Protein AF-A0A0N1IK07-F1 (afdb_monomer_lite)

pLDDT: mean 79.97, std 17.44, range [42.62, 97.12]

Foldseek 3Di:
DDDDPVNVVVVVVVVVVVVVVVVVVVVVVVVVVVVVVVVVVVVVVVPDPPPPPPPPPDVDDPDPVVVVVVVVVVVVVVVVVPPPPPPPPVPPPPQDQAAPPPRHGFFKQFPQPRHTHHPVVLVVVDDPRRPDIDTDDDDD

Organism: Papilio machaon (NCBI:txid76193)

Sequence (140 aa):
AVKTEQEELNDLLKELEEESKIETQYNNDFVTKLNDLEKRLNNLKKSQPSTDEEVQKFTSNPVDEQTVIREIIEKIQTDVNNKDTEELSPDLNNELPFCEICNEDAKVRCRGCNYLFCIRCFNEHKDEDCNEYEIYNAPK

Radius of gyration: 29.52 Å; chains: 1; bounding box: 55×56×76 Å

Secondary structure (DSSP, 8-state):
-PPPHHHHHHHHHHHHHHHHHHHHHHHHHHHHHHHHHHHHHHHHHHHS----SSTTS-TT----HHHHHHHHHHHHHHHHHTS------TTSSS--SB-TTT-SBP-EEETTT--EE-HHHHHHH--SS---EEE-----

Structure (mmCIF, N/CA/C/O backbone):
data_AF-A0A0N1IK07-F1
#
_entry.id   AF-A0A0N1IK07-F1
#
loop_
_atom_site.group_PDB
_atom_site.id
_atom_site.type_symbol
_atom_site.label_atom_id
_atom_site.label_alt_id
_atom_site.label_comp_id
_atom_site.label_asym_id
_atom_site.label_entity_id
_atom_site.label_seq_id
_atom_site.pdbx_PDB_ins_code
_atom_site.Cartn_x
_atom_site.Cartn_y
_atom_site.Cartn_z
_atom_site.occupancy
_atom_site.B_iso_or_equiv
_atom_site.auth_seq_id
_atom_site.auth_comp_id
_atom_site.auth_asym_id
_atom_site.auth_atom_id
_atom_site.pdbx_PDB_model_num
ATOM 1 N N . ALA A 1 1 ? 32.583 20.366 -28.678 1.00 64.69 1 ALA A N 1
ATOM 2 C CA . ALA A 1 1 ? 33.287 21.412 -27.916 1.00 64.69 1 ALA A CA 1
ATOM 3 C C . ALA A 1 1 ? 33.597 20.827 -26.549 1.00 64.69 1 ALA A C 1
ATOM 5 O O . ALA A 1 1 ? 32.727 20.157 -26.008 1.00 64.69 1 ALA A O 1
ATOM 6 N N . VAL A 1 2 ? 34.827 20.974 -26.059 1.00 78.25 2 VAL A N 1
ATOM 7 C CA . VAL A 1 2 ? 35.180 20.583 -24.686 1.00 78.25 2 VAL A CA 1
ATOM 8 C C . VAL A 1 2 ? 34.534 21.623 -23.770 1.00 78.25 2 VAL A C 1
ATOM 10 O O . VAL A 1 2 ? 34.722 22.813 -24.024 1.00 78.25 2 VAL A O 1
ATOM 13 N N . LYS A 1 3 ? 33.714 21.189 -22.805 1.00 76.06 3 LYS A N 1
ATOM 14 C CA . LYS A 1 3 ? 33.160 22.095 -21.790 1.00 76.06 3 LYS A CA 1
ATOM 15 C C . LYS A 1 3 ? 34.313 22.710 -21.005 1.00 76.06 3 LYS A C 1
ATOM 17 O O . LYS A 1 3 ? 35.328 22.059 -20.771 1.00 76.06 3 LYS A O 1
ATOM 22 N N . THR A 1 4 ? 34.176 23.978 -20.659 1.00 90.56 4 THR A N 1
ATOM 23 C CA . THR A 1 4 ? 35.166 24.652 -19.816 1.00 90.56 4 THR A CA 1
ATOM 24 C C . THR A 1 4 ? 34.934 24.294 -18.350 1.00 90.56 4 THR A C 1
ATOM 26 O O . THR A 1 4 ? 33.797 24.083 -17.939 1.00 90.56 4 THR A O 1
ATOM 29 N N . GLU A 1 5 ? 35.991 24.289 -17.537 1.00 88.25 5 GLU A N 1
ATOM 30 C CA . GLU A 1 5 ? 35.901 24.021 -16.088 1.00 88.25 5 GLU A CA 1
ATOM 31 C C . GLU A 1 5 ? 34.883 24.945 -15.386 1.00 88.25 5 GLU A C 1
ATOM 33 O O . GLU A 1 5 ? 34.206 24.552 -14.440 1.00 88.25 5 GLU A O 1
ATOM 38 N N . GLN A 1 6 ? 34.719 26.175 -15.886 1.00 88.12 6 GLN A N 1
ATOM 39 C CA . GLN A 1 6 ? 33.734 27.130 -15.377 1.00 88.12 6 GLN A CA 1
ATOM 40 C C . GLN A 1 6 ? 32.286 26.723 -15.693 1.00 88.12 6 GLN A C 1
ATOM 42 O O . GLN A 1 6 ? 31.394 26.953 -14.878 1.00 88.12 6 GLN A O 1
ATOM 47 N N . GLU A 1 7 ? 32.037 26.150 -16.871 1.00 91.12 7 GLU A N 1
ATOM 48 C CA . GLU A 1 7 ? 30.720 25.616 -17.236 1.00 91.12 7 GLU A CA 1
ATOM 49 C C . GLU A 1 7 ? 30.388 24.382 -16.395 1.00 91.12 7 GLU A C 1
ATOM 51 O O . GLU A 1 7 ? 29.267 24.267 -15.913 1.00 91.12 7 GLU A O 1
ATOM 56 N N . GLU A 1 8 ? 31.370 23.514 -16.143 1.00 92.19 8 GLU A N 1
ATOM 57 C CA . GLU A 1 8 ? 31.207 22.343 -15.273 1.00 92.19 8 GLU A CA 1
ATOM 58 C C . GLU A 1 8 ? 30.881 22.746 -13.829 1.00 92.19 8 GLU A C 1
ATOM 60 O O . GLU A 1 8 ? 29.960 22.201 -13.223 1.00 92.19 8 GLU A O 1
ATOM 65 N N . LEU A 1 9 ? 31.570 23.756 -13.290 1.00 94.56 9 LEU A N 1
ATOM 66 C CA . LEU A 1 9 ? 31.285 24.285 -11.955 1.00 94.56 9 LEU A CA 1
ATOM 67 C C . LEU A 1 9 ? 29.869 24.881 -11.855 1.00 94.56 9 LEU A C 1
ATOM 69 O O . LEU A 1 9 ? 29.184 24.696 -10.849 1.00 94.56 9 LEU A O 1
ATOM 73 N N . ASN A 1 10 ? 29.422 25.591 -12.893 1.00 93.44 10 ASN A N 1
ATOM 74 C CA . ASN A 1 10 ? 28.079 26.171 -12.935 1.00 93.44 10 ASN A CA 1
ATOM 75 C C . ASN A 1 10 ? 26.987 25.095 -13.018 1.00 93.44 10 ASN A C 1
ATOM 77 O O . ASN A 1 10 ? 25.942 25.243 -12.384 1.00 93.44 10 ASN A O 1
ATOM 81 N N . ASP A 1 11 ? 27.229 24.019 -13.769 1.00 95.25 11 ASP A N 1
ATOM 82 C CA . ASP A 1 11 ? 26.311 22.882 -13.850 1.00 95.25 11 ASP A CA 1
ATOM 83 C C . ASP A 1 11 ? 26.159 22.197 -12.482 1.00 95.25 11 ASP A C 1
ATOM 85 O O . ASP A 1 11 ? 25.034 21.962 -12.043 1.00 95.25 11 ASP A O 1
ATOM 89 N N . LEU A 1 12 ? 27.268 21.974 -11.764 1.00 95.00 12 LEU A N 1
ATOM 90 C CA . LEU A 1 12 ? 27.251 21.405 -10.409 1.00 95.00 12 LEU A CA 1
ATOM 91 C C . LEU A 1 12 ? 26.528 22.307 -9.401 1.00 95.00 12 LEU A C 1
ATOM 93 O O . LEU A 1 12 ? 25.773 21.827 -8.559 1.00 95.00 12 LEU A O 1
ATOM 97 N N . LEU A 1 13 ? 26.733 23.626 -9.480 1.00 96.12 13 LEU A N 1
ATOM 98 C CA . LEU A 1 13 ? 26.040 24.573 -8.604 1.00 96.12 13 LEU A CA 1
ATOM 99 C C . LEU A 1 13 ? 24.524 24.539 -8.830 1.00 96.12 13 LEU A C 1
ATOM 101 O O . LEU A 1 13 ? 23.750 24.601 -7.875 1.00 96.12 13 LEU A O 1
ATOM 105 N N . LYS A 1 14 ? 24.109 24.428 -10.093 1.00 96.19 14 LYS A N 1
ATOM 106 C CA . LYS A 1 14 ? 22.702 24.325 -10.467 1.00 96.19 14 LYS A CA 1
ATOM 107 C C . LYS A 1 14 ? 22.079 23.023 -9.961 1.00 96.19 14 LYS A C 1
ATOM 109 O O . LYS A 1 14 ? 20.979 23.061 -9.421 1.00 96.19 14 LYS A O 1
ATOM 114 N N . GLU A 1 15 ? 22.786 21.904 -10.098 1.00 96.12 15 GLU A N 1
ATOM 115 C CA . GLU A 1 15 ? 22.351 20.604 -9.577 1.00 96.12 15 GLU A CA 1
ATOM 116 C C . GLU A 1 15 ? 22.134 20.652 -8.057 1.00 96.12 15 GLU A C 1
ATOM 118 O O . GLU A 1 15 ? 21.066 20.277 -7.578 1.00 96.12 15 GLU A O 1
ATOM 123 N N . LEU A 1 16 ? 23.082 21.226 -7.307 1.00 95.94 16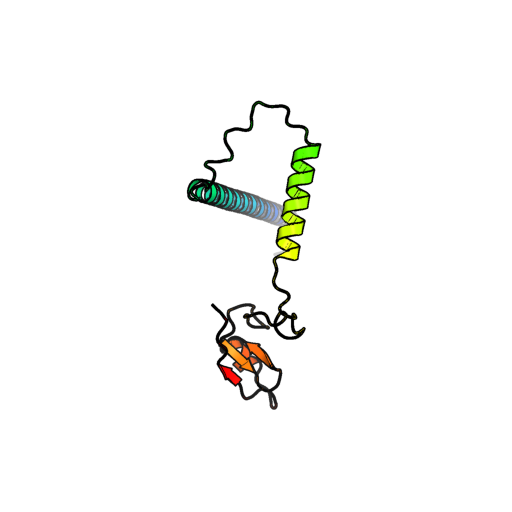 LEU A N 1
ATOM 124 C CA . LEU A 1 16 ? 22.958 21.402 -5.854 1.00 95.94 16 LEU A CA 1
ATOM 125 C C . LEU A 1 16 ? 21.763 22.284 -5.459 1.00 95.94 16 LEU A C 1
ATOM 127 O O . LEU A 1 16 ? 21.085 22.021 -4.465 1.00 95.94 16 LEU A O 1
ATOM 131 N N . GLU A 1 17 ? 21.493 23.348 -6.219 1.00 96.00 17 GLU A N 1
ATOM 132 C CA . GLU A 1 17 ? 20.344 24.220 -5.962 1.00 96.00 17 GLU A CA 1
ATOM 133 C C . GLU A 1 17 ? 19.013 23.493 -6.213 1.00 96.00 17 GLU A C 1
ATOM 135 O O . GLU A 1 17 ? 18.051 23.659 -5.458 1.00 96.00 17 GLU A O 1
ATOM 140 N N . GLU A 1 18 ? 18.944 22.688 -7.273 1.00 96.12 18 GLU A N 1
ATOM 141 C CA . GLU A 1 18 ? 17.779 21.863 -7.591 1.00 96.12 18 GLU A CA 1
ATOM 142 C C . GLU A 1 18 ? 17.552 20.782 -6.525 1.00 96.12 18 GLU A C 1
ATOM 144 O O . GLU A 1 18 ? 16.426 20.628 -6.048 1.00 96.12 18 GLU A O 1
ATOM 149 N N . GLU A 1 19 ? 18.611 20.110 -6.073 1.00 95.06 19 GLU A N 1
ATOM 150 C CA . GLU A 1 19 ? 18.551 19.118 -4.996 1.00 95.06 19 GLU A CA 1
ATOM 151 C C . GLU A 1 19 ? 18.052 19.737 -3.680 1.00 95.06 19 GLU A C 1
ATOM 153 O O . GLU A 1 19 ? 17.113 19.229 -3.060 1.00 95.06 19 GLU A O 1
ATOM 158 N N . SER A 1 20 ? 18.581 20.905 -3.301 1.00 94.88 20 SER A N 1
ATOM 159 C CA . SER A 1 20 ? 18.151 21.626 -2.095 1.00 94.88 20 SER A CA 1
ATOM 160 C C . SER A 1 20 ? 16.674 22.045 -2.145 1.00 94.88 20 SER A C 1
ATOM 162 O O . SER A 1 20 ? 15.957 21.990 -1.134 1.00 94.88 20 SER A O 1
ATOM 164 N N . LYS A 1 21 ? 16.176 22.437 -3.326 1.00 96.31 21 LYS A N 1
ATOM 165 C CA . LYS A 1 21 ? 14.752 22.749 -3.527 1.00 96.31 21 LYS A CA 1
ATOM 166 C C . LYS A 1 21 ? 13.878 21.518 -3.332 1.00 96.31 21 LYS A C 1
ATOM 168 O O . LYS A 1 21 ? 12.848 21.620 -2.664 1.00 96.31 21 LYS A O 1
ATOM 173 N N . ILE A 1 22 ? 14.288 20.375 -3.882 1.00 96.31 22 ILE A N 1
ATOM 1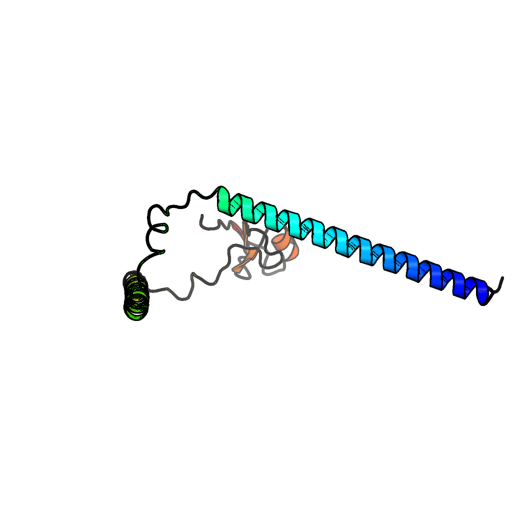74 C CA . ILE A 1 22 ? 13.559 19.109 -3.743 1.00 96.31 22 ILE A CA 1
ATOM 175 C C . ILE A 1 22 ? 13.486 18.701 -2.270 1.00 96.31 22 ILE A C 1
ATOM 177 O O . ILE A 1 22 ? 12.402 18.389 -1.778 1.00 96.31 22 ILE A O 1
ATOM 181 N N . GLU A 1 23 ? 14.602 18.766 -1.543 1.00 95.94 23 GLU A N 1
ATOM 182 C CA . GLU A 1 23 ? 14.646 18.433 -0.116 1.00 95.94 23 GLU A CA 1
ATOM 183 C C . GLU A 1 23 ? 13.716 19.338 0.707 1.00 95.94 23 GLU A C 1
ATOM 185 O O . GLU A 1 23 ? 12.920 18.870 1.526 1.00 95.94 23 GLU A O 1
ATOM 190 N N . THR A 1 24 ? 13.756 20.645 0.446 1.00 95.44 24 THR A N 1
ATOM 191 C CA . THR A 1 24 ? 12.892 21.618 1.125 1.00 95.44 24 THR A CA 1
ATOM 192 C C . THR A 1 24 ? 11.415 21.351 0.833 1.00 95.44 24 THR A C 1
ATOM 194 O O . THR A 1 24 ? 10.580 21.389 1.740 1.00 95.44 24 THR A O 1
ATOM 197 N N . GLN A 1 25 ? 11.074 21.063 -0.424 1.00 95.56 25 GLN A N 1
ATOM 198 C CA . GLN A 1 25 ? 9.709 20.734 -0.823 1.00 95.56 25 GLN A CA 1
ATOM 199 C C . GLN A 1 25 ? 9.221 19.453 -0.137 1.00 95.56 25 GLN A C 1
ATOM 201 O O . GLN A 1 25 ? 8.137 19.453 0.445 1.00 95.56 25 GLN A O 1
ATOM 206 N N . TYR A 1 26 ? 10.035 18.397 -0.135 1.00 96.62 26 TYR A N 1
ATOM 207 C CA . TYR A 1 26 ? 9.713 17.136 0.529 1.00 96.62 26 TYR A CA 1
ATOM 208 C C . TYR A 1 26 ? 9.442 17.329 2.027 1.00 96.62 26 TYR A C 1
ATOM 210 O O . TYR A 1 26 ? 8.440 16.834 2.548 1.00 96.62 26 TYR A O 1
ATOM 218 N N . ASN A 1 27 ? 10.294 18.096 2.713 1.00 96.00 27 ASN A N 1
ATOM 219 C CA . ASN A 1 27 ? 10.124 18.389 4.134 1.00 96.00 27 ASN A CA 1
ATOM 220 C C . ASN A 1 27 ? 8.819 19.150 4.412 1.00 96.00 27 ASN A C 1
ATOM 222 O O . ASN A 1 27 ? 8.087 18.805 5.341 1.00 96.00 27 ASN A O 1
ATOM 226 N N . ASN A 1 28 ? 8.478 20.139 3.583 1.00 95.81 28 ASN A N 1
ATOM 227 C CA . ASN A 1 28 ? 7.221 20.878 3.715 1.00 95.81 28 ASN A CA 1
ATOM 228 C C . ASN A 1 28 ? 5.991 19.989 3.473 1.00 95.81 28 ASN A C 1
ATOM 230 O O . ASN A 1 28 ? 5.014 20.056 4.229 1.00 95.81 28 ASN A O 1
ATOM 234 N N . ASP A 1 29 ? 6.041 19.125 2.459 1.00 96.62 29 ASP A N 1
ATOM 235 C CA . ASP A 1 29 ? 4.965 18.180 2.156 1.00 96.62 29 ASP A CA 1
ATOM 236 C C . ASP A 1 29 ? 4.770 17.178 3.301 1.00 96.62 29 ASP A C 1
ATOM 238 O O . ASP A 1 29 ? 3.637 16.865 3.683 1.00 96.62 29 ASP A O 1
ATOM 242 N N . PHE A 1 30 ? 5.866 16.699 3.892 1.00 97.06 30 PHE A N 1
ATOM 243 C CA . PHE A 1 30 ? 5.837 15.803 5.044 1.00 97.06 30 PHE A CA 1
ATOM 244 C C . PHE A 1 30 ? 5.214 16.470 6.277 1.00 97.06 30 PHE A C 1
ATOM 246 O O . PHE A 1 30 ? 4.292 15.912 6.876 1.00 97.06 30 PHE A O 1
ATOM 253 N N . VAL A 1 31 ? 5.642 17.692 6.615 1.00 97.06 31 VAL A N 1
ATOM 254 C CA . VAL A 1 31 ? 5.068 18.475 7.723 1.00 97.06 31 VAL A CA 1
ATOM 255 C C . VAL A 1 31 ? 3.575 18.724 7.502 1.00 97.06 31 VAL A C 1
ATOM 257 O O . VAL A 1 31 ? 2.773 18.583 8.425 1.00 97.06 31 VAL A O 1
ATOM 260 N N . THR A 1 32 ? 3.169 19.026 6.269 1.00 96.75 32 THR A N 1
ATOM 261 C CA . THR A 1 32 ? 1.755 19.231 5.926 1.00 96.75 32 THR A CA 1
ATOM 262 C C . THR A 1 32 ? 0.927 17.965 6.157 1.00 96.75 32 THR A C 1
ATOM 264 O O . THR A 1 32 ? -0.146 18.034 6.759 1.00 96.75 32 THR A O 1
ATOM 267 N N . LYS A 1 33 ? 1.432 16.795 5.742 1.00 97.12 33 LYS A N 1
ATOM 268 C CA . LYS A 1 33 ? 0.769 15.500 5.973 1.00 97.12 33 LYS A CA 1
ATOM 269 C C . LYS A 1 33 ? 0.685 15.146 7.459 1.00 97.12 33 LYS A C 1
ATOM 271 O O . LYS A 1 33 ? -0.350 14.650 7.899 1.00 97.12 33 LYS A O 1
ATOM 276 N N . LEU A 1 34 ? 1.735 15.421 8.237 1.00 97.06 34 LEU A N 1
ATOM 277 C CA . LEU A 1 34 ? 1.715 15.225 9.690 1.00 97.06 34 LEU A CA 1
ATOM 278 C C . LEU A 1 34 ? 0.660 16.100 10.371 1.00 97.06 34 LEU A C 1
ATOM 280 O O . LEU A 1 34 ? -0.112 15.598 11.185 1.00 97.06 34 LEU A O 1
ATOM 284 N N . ASN A 1 35 ? 0.567 17.374 9.989 1.00 96.56 35 ASN A N 1
ATOM 285 C CA . ASN A 1 35 ? -0.442 18.285 10.530 1.00 96.56 35 ASN A CA 1
ATOM 286 C C . ASN A 1 35 ? -1.874 17.834 10.190 1.00 96.56 35 ASN A C 1
ATOM 288 O O . ASN A 1 35 ? -2.778 17.951 11.021 1.00 96.56 35 ASN A O 1
ATOM 292 N N . ASP A 1 36 ? -2.103 17.296 8.985 1.00 96.81 36 ASP A N 1
ATOM 293 C CA . ASP A 1 36 ? -3.403 16.720 8.618 1.00 96.81 36 ASP A CA 1
ATOM 294 C C . ASP A 1 36 ? -3.749 15.496 9.479 1.00 96.81 36 ASP A C 1
ATOM 296 O O . ASP A 1 36 ? -4.862 15.396 10.004 1.00 96.81 36 ASP A O 1
ATOM 300 N N . LEU A 1 37 ? -2.782 14.599 9.695 1.00 95.50 37 LEU A N 1
ATOM 301 C CA . LEU A 1 37 ? -2.948 13.443 10.577 1.00 95.50 37 LEU A CA 1
ATOM 302 C C . LEU A 1 37 ? -3.273 13.868 12.013 1.00 95.50 37 LEU A C 1
ATOM 304 O O . LEU A 1 37 ? -4.227 13.352 12.596 1.00 95.50 37 LEU A O 1
ATOM 308 N N . GLU A 1 38 ? -2.547 14.838 12.567 1.00 95.25 38 GLU A N 1
ATOM 309 C CA . GLU A 1 38 ? -2.800 15.361 13.913 1.00 95.25 38 GLU A CA 1
ATOM 310 C C . GLU A 1 38 ? -4.204 15.973 14.026 1.00 95.25 38 GLU A C 1
ATOM 312 O O . GLU A 1 38 ? -4.944 15.712 14.981 1.00 95.25 38 GLU A O 1
ATOM 317 N N . LYS A 1 39 ? -4.629 16.737 13.014 1.00 95.62 39 LYS A N 1
ATOM 318 C CA . LYS A 1 39 ? -5.980 17.305 12.957 1.00 95.62 39 LYS A CA 1
ATOM 319 C C . LYS A 1 39 ? -7.048 16.215 12.906 1.00 95.62 39 LYS A C 1
ATOM 321 O O . LYS A 1 39 ? -8.056 16.314 13.610 1.00 95.62 39 LYS A O 1
ATOM 326 N N . ARG A 1 40 ? -6.840 15.172 12.099 1.00 94.62 40 ARG A N 1
ATOM 327 C CA . ARG A 1 40 ? -7.754 14.026 12.007 1.00 94.62 40 ARG A CA 1
ATOM 328 C C . ARG A 1 40 ? -7.846 13.286 13.338 1.00 94.62 40 ARG A C 1
ATOM 330 O O . ARG A 1 40 ? -8.959 13.041 13.790 1.00 94.62 40 ARG A O 1
ATOM 337 N N . LEU A 1 41 ? -6.722 13.017 14.003 1.00 92.25 41 LEU A N 1
ATOM 338 C CA . LEU A 1 41 ? -6.695 12.395 15.333 1.00 92.25 41 LEU A CA 1
ATOM 339 C C . LEU A 1 41 ? -7.440 13.233 16.376 1.00 92.25 41 LEU A C 1
ATOM 341 O O . LEU A 1 41 ? -8.260 12.703 17.124 1.00 92.25 41 LEU A O 1
ATOM 345 N N . ASN A 1 42 ? -7.225 14.549 16.386 1.00 91.19 42 ASN A N 1
ATOM 346 C CA . ASN A 1 42 ? -7.933 15.455 17.287 1.00 91.19 42 ASN A CA 1
ATOM 347 C C . ASN A 1 42 ? -9.442 15.491 17.021 1.00 91.19 42 ASN A C 1
ATOM 349 O O . ASN A 1 42 ? -10.229 15.574 17.963 1.00 91.19 42 ASN A O 1
ATOM 353 N N . ASN A 1 43 ? -9.863 15.416 15.759 1.00 91.44 43 ASN A N 1
ATOM 354 C CA . ASN A 1 43 ? -11.278 15.323 15.416 1.00 91.44 43 ASN A CA 1
ATOM 355 C C . ASN A 1 43 ? -11.874 13.989 15.866 1.00 91.44 43 ASN A C 1
ATOM 357 O O . ASN A 1 43 ? -12.934 14.007 16.481 1.00 91.44 43 ASN A O 1
ATOM 361 N N . LEU A 1 44 ? -11.175 12.869 15.649 1.00 88.06 44 LEU A N 1
ATOM 362 C CA . LEU A 1 44 ? -11.598 11.549 16.129 1.00 88.06 44 LEU A CA 1
ATOM 363 C C . LEU A 1 44 ? -11.766 11.536 17.653 1.00 88.06 44 LEU A C 1
ATOM 365 O O . LEU A 1 44 ? -12.794 11.080 18.151 1.00 88.06 44 LEU A O 1
ATOM 369 N N . LYS A 1 45 ? -10.803 12.120 18.377 1.00 84.69 45 LYS A N 1
ATOM 370 C CA . LYS A 1 45 ? -10.848 12.276 19.836 1.00 84.69 45 LYS A CA 1
ATOM 371 C C . LYS A 1 45 ? -12.043 13.112 20.312 1.00 84.69 45 LYS A C 1
ATOM 373 O O . LYS A 1 45 ? -12.541 12.875 21.4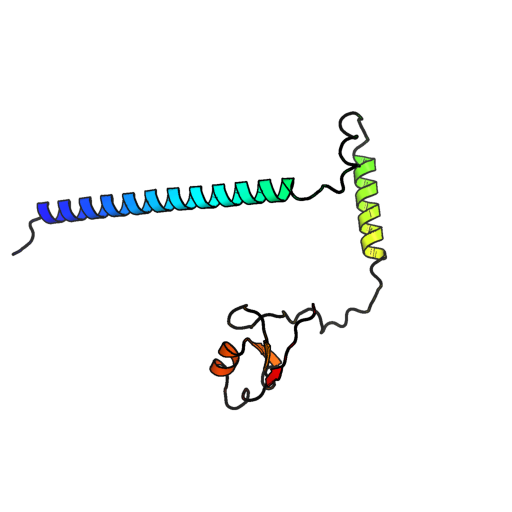02 1.00 84.69 45 LYS A O 1
ATOM 378 N N . LYS A 1 46 ? -12.507 14.082 19.515 1.00 77.50 46 LYS A N 1
ATOM 379 C CA . LYS A 1 46 ? -13.689 14.913 19.821 1.00 77.50 46 LYS A CA 1
ATOM 380 C C . LYS A 1 46 ? -15.013 14.272 19.398 1.00 77.50 46 LYS A C 1
ATOM 382 O O . LYS A 1 46 ? -16.041 14.585 19.984 1.00 77.50 46 LYS A O 1
ATOM 387 N N . SER A 1 47 ? -15.007 13.449 18.349 1.00 67.19 47 SER A N 1
ATOM 388 C CA . SER A 1 47 ? -16.208 12.810 17.792 1.00 67.19 47 SER A CA 1
ATOM 389 C C . SER A 1 47 ? -16.571 11.489 18.464 1.00 67.19 47 SER A C 1
ATOM 391 O O . SER A 1 47 ? -17.674 10.994 18.254 1.00 67.19 47 SER A O 1
ATOM 393 N N . GLN A 1 48 ? -15.668 10.909 19.254 1.00 61.09 48 GLN A N 1
ATOM 394 C CA . GLN A 1 48 ? -16.039 9.862 20.196 1.00 61.09 48 GLN A CA 1
ATOM 395 C C . GLN A 1 48 ? -16.804 10.534 21.348 1.00 61.09 48 GLN A C 1
ATOM 397 O O . GLN A 1 48 ? -16.217 11.370 22.038 1.00 61.09 48 GLN A O 1
ATOM 402 N N . PRO A 1 49 ? -18.092 10.222 21.582 1.00 49.94 49 PRO A N 1
ATOM 403 C CA . PRO A 1 49 ? -18.658 10.460 22.893 1.00 49.94 49 PRO A CA 1
ATOM 404 C C . PRO A 1 49 ? -17.870 9.561 23.839 1.00 49.94 49 PRO A C 1
ATOM 406 O O . PRO A 1 49 ? -18.002 8.340 23.803 1.00 49.94 49 PRO A O 1
ATOM 409 N N . SER A 1 50 ? -17.006 10.170 24.644 1.00 48.41 50 SER A N 1
ATOM 410 C CA . SER A 1 50 ? -16.570 9.571 25.890 1.00 48.41 50 SER A CA 1
ATOM 411 C C . SER A 1 50 ? -17.804 8.988 26.577 1.00 48.41 50 SER A C 1
ATOM 413 O O . SER A 1 50 ? -18.665 9.726 27.057 1.00 48.41 50 SER A O 1
ATOM 415 N N . THR A 1 51 ? -17.887 7.668 26.664 1.00 47.31 51 THR A N 1
ATOM 416 C CA . THR A 1 51 ? -18.540 7.011 27.793 1.00 47.31 51 THR A CA 1
ATOM 417 C C . THR A 1 51 ? -17.663 7.268 29.026 1.00 47.31 51 THR A C 1
ATOM 419 O O . THR A 1 51 ? -17.088 6.344 29.577 1.00 47.31 51 THR A O 1
ATOM 422 N N . ASP A 1 52 ? -17.498 8.542 29.401 1.00 45.66 52 ASP A N 1
ATOM 423 C CA . ASP A 1 52 ? -16.761 9.018 30.577 1.00 45.66 52 ASP A CA 1
ATOM 424 C C . ASP A 1 52 ? -17.642 10.016 31.343 1.00 45.66 52 ASP A C 1
ATOM 426 O O . ASP A 1 52 ? -17.233 11.143 31.629 1.00 45.66 52 ASP A O 1
ATOM 430 N N . GLU A 1 53 ? -18.854 9.612 31.726 1.00 45.75 53 GLU A N 1
ATOM 431 C CA . GLU A 1 53 ? -19.490 10.260 32.885 1.00 45.75 53 GLU A CA 1
ATOM 432 C C . GLU A 1 53 ? -18.757 9.939 34.207 1.00 45.75 53 GLU A C 1
ATOM 434 O O . GLU A 1 53 ? -19.117 10.483 35.246 1.00 45.75 53 GLU A O 1
ATOM 439 N N . GLU A 1 54 ? -17.672 9.152 34.202 1.00 48.84 54 GLU A N 1
ATOM 440 C CA . GLU A 1 54 ? -16.946 8.792 35.432 1.00 48.84 54 GLU A CA 1
ATOM 441 C C . GLU A 1 54 ? -15.525 9.372 35.577 1.00 48.84 54 GLU A C 1
ATOM 443 O O . GLU A 1 54 ? -14.959 9.305 36.667 1.00 48.84 54 GLU A O 1
ATOM 448 N N . VAL A 1 55 ? -14.938 10.032 34.568 1.00 49.66 55 VAL A N 1
ATOM 449 C CA . VAL A 1 55 ? -13.511 10.443 34.648 1.00 49.66 55 VAL A CA 1
ATOM 450 C C . VAL A 1 55 ? -13.294 11.889 35.135 1.00 49.66 55 VAL A C 1
ATOM 452 O O . VAL A 1 55 ? -12.168 12.295 35.413 1.00 49.66 55 VAL A O 1
ATOM 455 N N . GLN A 1 56 ? -14.348 12.687 35.349 1.00 48.09 56 GLN A N 1
ATOM 456 C CA . GLN A 1 56 ? -14.206 14.096 35.773 1.00 48.09 56 GLN A CA 1
ATOM 457 C C . GLN A 1 56 ? -14.355 14.371 37.282 1.00 48.09 56 GLN A C 1
ATOM 459 O O . GLN A 1 56 ? -14.501 15.528 37.677 1.00 48.09 56 GLN A O 1
ATOM 464 N N . LYS A 1 57 ? -14.265 13.362 38.163 1.00 42.62 57 LYS A N 1
ATOM 465 C CA . LYS A 1 57 ? -14.370 13.589 39.622 1.00 42.62 57 LYS A CA 1
ATOM 466 C C . LYS A 1 57 ? -13.251 12.990 40.478 1.00 42.62 57 LYS A C 1
ATOM 468 O O . LYS A 1 57 ? -13.493 12.635 41.625 1.00 42.62 57 LYS A O 1
ATOM 473 N N . PHE A 1 58 ? -12.018 12.936 39.976 1.00 46.66 58 PHE A N 1
ATOM 474 C CA . PHE A 1 58 ? -10.868 12.542 40.812 1.00 46.66 58 PHE A CA 1
ATOM 475 C C . PHE A 1 58 ? -9.719 13.552 40.864 1.00 46.66 58 PHE A C 1
ATOM 477 O O . PHE A 1 58 ? -8.738 13.336 41.571 1.00 46.66 58 PHE A O 1
ATOM 484 N N . THR A 1 59 ? -9.858 14.729 40.252 1.00 47.62 59 THR A N 1
ATOM 485 C CA . THR A 1 59 ? -8.933 15.843 40.498 1.00 47.62 59 THR A CA 1
ATOM 486 C C . THR A 1 59 ? -9.328 16.586 41.774 1.00 47.62 59 THR A C 1
ATOM 488 O O . THR A 1 59 ? -9.821 17.704 41.673 1.00 47.62 59 THR A O 1
ATOM 491 N N . SER A 1 60 ? -9.212 15.948 42.949 1.00 46.81 60 SER A N 1
ATOM 492 C CA . SER A 1 60 ? -9.099 16.565 44.297 1.00 46.81 60 SER A CA 1
ATOM 493 C C . SER A 1 60 ? -9.279 15.520 45.412 1.00 46.81 60 SER A C 1
ATOM 495 O O . SER A 1 60 ? -10.151 15.683 46.257 1.00 46.81 60 SER A O 1
ATOM 497 N N . ASN A 1 61 ? -8.515 14.428 45.442 1.00 47.91 61 ASN A N 1
ATOM 498 C CA . ASN A 1 61 ? -8.340 13.668 46.687 1.00 47.91 61 ASN A CA 1
ATOM 499 C C . ASN A 1 61 ? -7.020 12.891 46.642 1.00 47.91 61 ASN A C 1
ATOM 501 O O . ASN A 1 61 ? -6.739 12.273 45.616 1.00 47.91 61 ASN A O 1
ATOM 505 N N . PRO A 1 62 ? -6.216 12.890 47.723 1.00 45.59 62 PRO A N 1
ATOM 506 C CA . PRO A 1 62 ? -5.054 12.022 47.834 1.00 45.59 62 PRO A CA 1
ATOM 507 C C . PRO A 1 62 ? -5.557 10.597 48.094 1.00 45.59 62 PRO A C 1
ATOM 509 O O . PRO A 1 62 ? -5.597 10.131 49.231 1.00 45.59 62 PRO A O 1
ATOM 512 N N . VAL A 1 63 ? -6.041 9.935 47.045 1.00 57.88 63 VAL A N 1
ATOM 513 C CA . VAL A 1 63 ? -6.333 8.505 47.089 1.00 57.88 63 VAL A CA 1
ATOM 514 C C . VAL A 1 63 ? -4.991 7.797 47.005 1.00 57.88 63 VAL A C 1
ATOM 516 O O . VAL A 1 63 ? -4.232 8.003 46.063 1.00 57.88 63 VAL A O 1
ATOM 519 N N . ASP A 1 64 ? -4.698 7.021 48.043 1.00 63.69 64 ASP A N 1
ATOM 520 C CA . ASP A 1 64 ? -3.516 6.181 48.167 1.00 63.69 64 ASP A CA 1
ATOM 521 C C . ASP A 1 64 ? -3.318 5.346 46.892 1.00 63.69 64 ASP A C 1
ATOM 523 O O . ASP A 1 64 ? -4.118 4.460 46.578 1.00 63.69 64 ASP A O 1
ATOM 527 N N . GLU A 1 65 ? -2.258 5.659 46.142 1.00 63.84 65 GLU A N 1
ATOM 528 C CA . GLU A 1 65 ? -1.916 5.050 44.850 1.00 63.84 65 GLU A CA 1
ATOM 529 C C . GLU A 1 65 ? -1.864 3.518 44.944 1.00 63.84 65 GLU A C 1
ATOM 531 O O . GLU A 1 65 ? -2.191 2.807 43.993 1.00 63.84 65 GLU A O 1
ATOM 536 N N . GLN A 1 66 ? -1.533 2.995 46.127 1.00 67.12 66 GLN A N 1
ATOM 537 C CA . GLN A 1 66 ? -1.468 1.567 46.406 1.00 67.12 66 GLN A CA 1
ATOM 538 C C . GLN A 1 66 ? -2.838 0.872 46.341 1.00 67.12 66 GLN A C 1
ATOM 540 O O . GLN A 1 66 ? -2.913 -0.317 46.019 1.00 67.12 66 GLN A O 1
ATOM 545 N N . THR A 1 67 ? -3.922 1.606 46.596 1.00 73.81 67 THR A N 1
ATOM 546 C CA . THR A 1 67 ? -5.295 1.095 46.500 1.00 73.81 67 THR A CA 1
ATOM 547 C C . THR A 1 67 ? -5.751 1.032 45.041 1.00 73.81 67 THR A C 1
ATOM 549 O O . THR A 1 67 ? -6.310 0.023 44.618 1.00 73.81 67 THR A O 1
ATOM 552 N N . VAL A 1 68 ? -5.404 2.050 44.245 1.00 77.75 68 VAL A N 1
ATOM 553 C CA . VAL A 1 68 ? -5.709 2.107 42.803 1.00 77.75 68 VAL A CA 1
ATOM 554 C C . VAL A 1 68 ? -4.972 1.004 42.043 1.00 77.75 68 VAL A C 1
ATOM 556 O O . VAL A 1 68 ? -5.559 0.300 41.227 1.00 77.75 68 VAL A O 1
ATOM 559 N N . ILE A 1 69 ? -3.688 0.794 42.351 1.00 79.94 69 ILE A N 1
ATOM 560 C CA . ILE A 1 69 ? -2.890 -0.272 41.730 1.00 79.94 69 ILE A CA 1
ATOM 561 C C . ILE A 1 69 ? -3.473 -1.655 42.054 1.00 79.94 69 ILE A C 1
ATOM 563 O O . ILE A 1 69 ? -3.505 -2.526 41.185 1.00 79.94 69 ILE A O 1
ATOM 567 N N . ARG A 1 70 ? -3.967 -1.866 43.282 1.00 80.88 70 ARG A N 1
ATOM 568 C CA . ARG A 1 70 ? -4.589 -3.137 43.678 1.00 80.88 70 ARG A CA 1
ATOM 569 C C . ARG A 1 70 ? -5.866 -3.412 42.888 1.00 80.88 70 ARG A C 1
ATOM 571 O O . ARG A 1 70 ? -6.023 -4.518 42.387 1.00 80.88 70 ARG A O 1
ATOM 578 N N . GLU A 1 71 ? -6.720 -2.405 42.734 1.00 81.50 71 GLU A N 1
ATOM 579 C CA . GLU A 1 71 ? -7.977 -2.516 41.990 1.00 81.50 71 GLU A CA 1
ATOM 580 C C . GLU A 1 71 ? -7.740 -2.815 40.498 1.00 81.50 71 GLU A C 1
ATOM 582 O O . GLU A 1 71 ? -8.429 -3.646 39.910 1.00 81.50 71 GLU A O 1
ATOM 587 N N . ILE A 1 72 ? -6.702 -2.222 39.895 1.00 82.62 72 ILE A N 1
ATOM 588 C CA . ILE A 1 72 ? -6.303 -2.514 38.508 1.00 82.62 72 ILE A CA 1
ATOM 589 C C . ILE A 1 72 ? -5.828 -3.968 38.361 1.00 82.62 72 ILE A C 1
ATOM 591 O O . ILE A 1 72 ? -6.226 -4.652 37.419 1.00 82.62 72 ILE A O 1
ATOM 595 N N . ILE A 1 73 ? -4.994 -4.458 39.285 1.00 83.19 73 ILE A N 1
ATOM 596 C CA . ILE A 1 73 ? -4.490 -5.842 39.249 1.00 83.19 73 ILE A CA 1
ATOM 597 C C . ILE A 1 73 ? -5.633 -6.844 39.433 1.00 83.19 73 ILE A C 1
ATOM 599 O O . ILE A 1 73 ? -5.690 -7.846 38.720 1.00 83.19 73 ILE A O 1
ATOM 603 N N . GLU A 1 74 ? -6.549 -6.564 40.358 1.00 81.12 74 GLU A N 1
ATOM 604 C CA . GLU A 1 74 ? -7.709 -7.411 40.633 1.00 81.12 74 GLU A CA 1
ATOM 605 C C . GLU A 1 74 ? -8.630 -7.498 39.409 1.00 81.12 74 GLU A C 1
ATOM 607 O O . GLU A 1 74 ? -9.031 -8.593 39.017 1.00 81.12 74 GLU A O 1
ATOM 612 N N . LYS A 1 75 ? -8.855 -6.372 38.722 1.00 77.81 75 LYS A N 1
ATOM 613 C CA . LYS A 1 75 ? -9.663 -6.318 37.497 1.00 77.81 75 LYS A CA 1
ATOM 614 C C . LYS A 1 75 ? -9.029 -7.081 36.328 1.00 77.81 75 LYS A C 1
ATOM 616 O O . LYS A 1 75 ? -9.712 -7.840 35.646 1.00 77.81 75 LYS A O 1
ATOM 621 N N . ILE A 1 76 ? -7.708 -6.973 36.152 1.00 76.69 76 ILE A N 1
ATOM 622 C CA . ILE A 1 76 ? -6.966 -7.772 35.159 1.00 76.69 76 ILE A CA 1
ATOM 623 C C . ILE A 1 76 ? -7.080 -9.268 35.476 1.00 76.69 76 ILE A C 1
ATOM 625 O O . ILE A 1 76 ? -7.289 -10.074 34.573 1.00 76.69 76 ILE A O 1
ATOM 629 N N . GLN A 1 77 ? -6.961 -9.660 36.746 1.00 74.75 77 GLN A N 1
ATOM 630 C CA . GLN A 1 77 ? -7.088 -11.064 37.137 1.00 74.75 77 GLN A CA 1
ATOM 631 C C . GLN A 1 77 ? -8.493 -11.604 36.878 1.00 74.75 77 GLN A C 1
ATOM 633 O O . GLN A 1 77 ? -8.615 -12.718 36.374 1.00 74.75 77 GLN A O 1
ATOM 638 N N . THR A 1 78 ? -9.545 -10.829 37.151 1.00 70.31 78 THR A N 1
ATOM 639 C CA . THR A 1 78 ? -10.919 -11.250 36.846 1.00 70.31 78 THR A CA 1
ATOM 640 C C . THR A 1 78 ? -11.187 -11.343 35.345 1.00 70.31 78 THR A C 1
ATOM 642 O O . THR A 1 78 ? -11.875 -12.269 34.922 1.00 70.31 78 THR A O 1
ATOM 645 N N . ASP A 1 79 ? -10.601 -10.461 34.531 1.00 63.09 79 ASP A N 1
ATOM 646 C CA . ASP A 1 79 ? -10.742 -10.498 33.068 1.00 63.09 79 ASP A CA 1
ATOM 647 C C . ASP A 1 79 ? -9.975 -11.674 32.440 1.00 63.09 79 ASP A C 1
ATOM 649 O O . ASP A 1 79 ? -10.399 -12.237 31.430 1.00 63.09 79 ASP A O 1
ATOM 653 N N . VAL A 1 80 ? -8.865 -12.094 33.057 1.00 63.31 80 VAL A N 1
ATOM 654 C CA . VAL A 1 80 ? -8.119 -13.297 32.657 1.00 63.31 80 VAL A CA 1
ATOM 655 C C . VAL A 1 80 ? -8.854 -14.575 33.072 1.00 63.31 80 VAL A C 1
ATOM 657 O O . VAL A 1 80 ? -8.858 -15.537 32.310 1.00 63.31 80 VAL A O 1
ATOM 660 N N . ASN A 1 81 ? -9.501 -14.590 34.242 1.00 61.81 81 ASN A N 1
ATOM 661 C CA . ASN A 1 81 ? -10.192 -15.778 34.759 1.00 61.81 81 ASN A CA 1
ATOM 662 C C . ASN A 1 81 ? -11.605 -15.988 34.179 1.00 61.81 81 ASN A C 1
ATOM 664 O O . ASN A 1 81 ? -12.103 -17.107 34.235 1.00 61.81 81 ASN A O 1
ATOM 668 N N . ASN A 1 82 ? -12.251 -14.940 33.650 1.00 56.97 82 ASN A N 1
ATOM 669 C CA . ASN A 1 82 ? -13.576 -15.010 33.012 1.00 56.97 82 ASN A CA 1
ATOM 670 C C . ASN A 1 82 ? -13.521 -15.225 31.491 1.00 56.97 82 ASN A C 1
ATOM 672 O O . ASN A 1 82 ? -14.565 -15.227 30.839 1.00 56.97 82 ASN A O 1
ATOM 676 N N . LYS A 1 83 ? -12.334 -15.419 30.902 1.00 52.75 83 LYS A N 1
ATOM 677 C CA . LYS A 1 83 ? -12.262 -16.072 29.595 1.00 52.75 83 LYS A CA 1
ATOM 678 C C . LYS A 1 83 ? -12.570 -17.540 29.815 1.00 52.75 83 LYS A C 1
ATOM 680 O O . LYS A 1 83 ? -11.718 -18.285 30.294 1.00 52.75 83 LYS A O 1
ATOM 685 N N . ASP A 1 84 ? -13.801 -17.908 29.480 1.00 50.00 84 ASP A N 1
ATOM 686 C CA . ASP A 1 84 ? -14.202 -19.282 29.245 1.00 50.00 84 ASP A CA 1
ATOM 687 C C . ASP A 1 84 ? -13.057 -20.024 28.560 1.00 50.00 84 ASP A C 1
ATOM 689 O O . ASP A 1 84 ? -12.572 -19.641 27.492 1.00 50.00 84 ASP A O 1
ATOM 693 N N . THR A 1 85 ? -12.593 -21.062 29.243 1.00 52.69 85 THR A N 1
ATOM 694 C CA . THR A 1 85 ? -11.663 -22.063 28.747 1.00 52.69 85 THR A CA 1
ATOM 695 C C . THR A 1 85 ? -12.356 -22.852 27.635 1.00 52.69 85 THR A C 1
ATOM 697 O O . THR A 1 85 ? -12.655 -24.033 27.786 1.00 52.69 85 THR A O 1
ATOM 700 N N . GLU A 1 86 ? -12.651 -22.206 26.511 1.00 54.50 86 GLU A N 1
ATOM 701 C CA . GLU A 1 86 ? -12.696 -22.912 25.245 1.00 54.50 86 GLU A CA 1
ATOM 702 C C . GLU A 1 86 ? -11.253 -23.313 24.964 1.00 54.50 86 GLU A C 1
ATOM 704 O O . GLU A 1 86 ? -10.364 -22.470 24.824 1.00 54.50 86 GLU A O 1
ATOM 709 N N . GLU A 1 87 ? -11.004 -24.619 25.002 1.00 47.78 87 GLU A N 1
ATOM 710 C CA . GLU A 1 87 ? -9.762 -25.224 24.557 1.00 47.78 87 GLU A CA 1
ATOM 711 C C . GLU A 1 87 ? -9.389 -24.601 23.208 1.00 47.78 87 GLU A C 1
ATOM 713 O O . GLU A 1 87 ? -10.001 -24.892 22.181 1.00 47.78 87 GLU A O 1
ATOM 718 N N . LEU A 1 88 ? -8.408 -23.696 23.224 1.00 48.75 88 LEU A N 1
ATOM 719 C CA . LEU A 1 88 ? -7.806 -23.139 22.025 1.00 48.75 88 LEU A CA 1
ATOM 720 C C . LEU A 1 88 ? -7.155 -24.307 21.289 1.00 48.75 88 LEU A C 1
ATOM 722 O O . LEU A 1 88 ? -5.995 -24.645 21.525 1.00 48.75 88 LEU A O 1
ATOM 726 N N . SER A 1 89 ? -7.925 -24.942 20.408 1.00 52.56 89 SER A N 1
ATOM 727 C CA . SER A 1 89 ? -7.401 -25.819 19.377 1.00 52.56 89 SER A CA 1
ATOM 728 C C . SER A 1 89 ? -6.255 -25.058 18.698 1.00 52.56 89 SER A C 1
ATOM 730 O O . SER A 1 89 ? -6.491 -23.945 18.213 1.00 52.56 89 SER A O 1
ATOM 732 N N . PRO A 1 90 ? -5.025 -25.596 18.667 1.00 52.94 90 PRO A N 1
ATOM 733 C CA . PRO A 1 90 ? -3.832 -24.864 18.230 1.00 52.94 90 PRO A CA 1
ATOM 734 C C . PRO A 1 90 ? -3.809 -24.506 16.732 1.00 52.94 90 PRO A C 1
ATOM 736 O O . PRO A 1 90 ? -2.796 -24.015 16.245 1.00 52.94 90 PRO A O 1
ATOM 739 N N . ASP A 1 91 ? -4.908 -24.721 16.007 1.00 53.41 91 ASP A N 1
ATOM 740 C CA . ASP A 1 91 ? -4.940 -24.746 14.543 1.00 53.41 91 ASP A CA 1
ATOM 741 C C . ASP A 1 91 ? -5.795 -23.636 13.900 1.00 53.41 91 ASP A C 1
ATOM 743 O O . ASP A 1 91 ? -5.760 -23.461 12.689 1.00 53.41 91 ASP A O 1
ATOM 747 N N . LEU A 1 92 ? -6.553 -22.847 14.678 1.00 51.19 92 LEU A N 1
ATOM 748 C CA . LEU A 1 92 ? -7.524 -21.887 14.112 1.00 51.19 92 LEU A CA 1
ATOM 749 C C . LEU A 1 92 ? -7.117 -20.406 14.177 1.00 51.19 92 LEU A C 1
ATOM 751 O O . LEU A 1 92 ? -7.820 -19.571 13.621 1.00 51.19 92 LEU A O 1
ATOM 755 N N . ASN A 1 93 ? -6.001 -20.054 14.824 1.00 54.28 93 ASN A N 1
ATOM 756 C CA . ASN A 1 93 ? -5.645 -18.644 15.072 1.00 54.28 93 ASN A CA 1
ATOM 757 C C . ASN A 1 93 ? -4.433 -18.116 14.286 1.00 54.28 93 ASN A C 1
ATOM 759 O O . ASN A 1 93 ? -4.074 -16.954 14.456 1.00 54.28 93 ASN A O 1
ATOM 763 N N . ASN A 1 94 ? -3.807 -18.926 13.427 1.00 59.28 94 ASN A N 1
ATOM 764 C CA . ASN A 1 94 ? -2.626 -18.494 12.664 1.00 59.28 94 ASN A CA 1
ATOM 765 C C . ASN A 1 94 ? -2.921 -18.170 11.192 1.00 59.28 94 ASN A C 1
ATOM 767 O O . ASN A 1 94 ? -2.040 -17.667 10.500 1.00 59.28 94 ASN A O 1
ATOM 771 N N . GLU A 1 95 ? -4.129 -18.452 10.697 1.00 68.62 95 GLU A N 1
ATOM 772 C CA . GLU A 1 95 ? -4.477 -18.191 9.301 1.00 68.62 95 GLU A CA 1
ATOM 773 C C . GLU A 1 95 ? -5.087 -16.791 9.156 1.00 68.62 95 GLU A C 1
ATOM 775 O O . GLU A 1 95 ? -6.230 -16.533 9.538 1.00 68.62 95 GLU A O 1
ATOM 780 N N . LEU A 1 96 ? -4.287 -15.862 8.636 1.00 78.69 96 LEU A N 1
ATOM 781 C CA . LEU A 1 96 ? -4.683 -14.475 8.419 1.00 78.69 96 LEU A CA 1
ATOM 782 C C . LEU A 1 96 ? -5.600 -14.363 7.185 1.00 78.69 96 LEU A C 1
ATOM 784 O O . LEU A 1 96 ? -5.275 -14.938 6.151 1.00 78.69 96 LEU A O 1
ATOM 788 N N . PRO A 1 97 ? -6.701 -13.583 7.221 1.00 88.69 97 PRO A N 1
ATOM 789 C CA . PRO A 1 97 ? -7.687 -13.494 6.133 1.00 88.69 97 PRO A CA 1
ATOM 790 C C . PRO A 1 97 ? -7.217 -12.643 4.933 1.00 88.69 97 PRO A C 1
ATOM 792 O O . PRO A 1 97 ? -8.020 -12.006 4.245 1.00 88.69 97 PRO A O 1
ATOM 795 N N . PHE A 1 98 ? -5.913 -12.608 4.676 1.00 91.38 98 PHE A N 1
ATOM 796 C CA . PHE A 1 98 ? -5.282 -11.793 3.645 1.00 91.38 98 PHE A CA 1
ATOM 797 C C . PHE A 1 98 ? -4.563 -12.681 2.629 1.00 91.38 98 PHE A C 1
ATOM 799 O O . PHE A 1 98 ? -4.250 -13.839 2.882 1.00 91.38 98 PHE A O 1
ATOM 806 N N . CYS A 1 99 ? -4.342 -12.137 1.440 1.00 93.56 99 CYS A N 1
ATOM 807 C CA . CYS A 1 99 ? -3.553 -12.758 0.393 1.00 93.56 99 C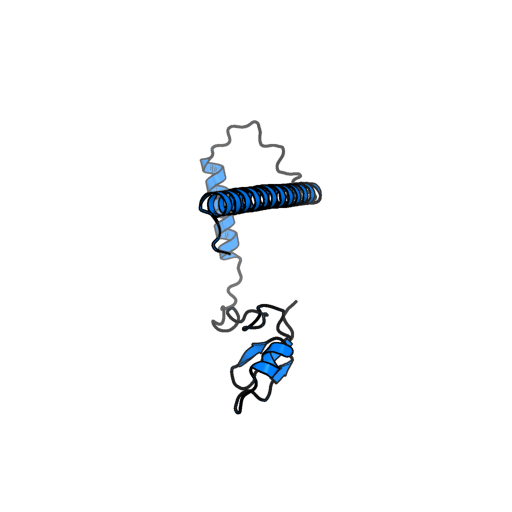YS A CA 1
ATOM 808 C C . CYS A 1 99 ? -2.081 -12.813 0.814 1.00 93.56 99 CYS A C 1
ATOM 810 O O . CYS A 1 99 ? -1.495 -11.762 1.064 1.00 93.56 99 CYS A O 1
ATOM 812 N N . GLU A 1 100 ? -1.464 -13.994 0.769 1.00 90.12 100 GLU A N 1
ATOM 813 C CA . GLU A 1 100 ? -0.068 -14.213 1.193 1.00 90.12 100 GLU A CA 1
ATOM 814 C C . GLU A 1 100 ? 0.965 -13.430 0.355 1.00 90.12 100 GLU A C 1
ATOM 816 O O . GLU A 1 100 ? 2.096 -13.202 0.774 1.00 90.12 100 GLU A O 1
ATOM 821 N N . ILE A 1 101 ? 0.584 -13.000 -0.852 1.00 92.38 101 ILE A N 1
ATOM 822 C CA . ILE A 1 101 ? 1.481 -12.302 -1.786 1.00 92.38 101 ILE A CA 1
ATOM 823 C C . ILE A 1 101 ? 1.352 -10.778 -1.673 1.00 92.38 101 ILE A C 1
ATOM 825 O O . ILE A 1 101 ? 2.356 -10.069 -1.698 1.00 92.38 101 ILE A O 1
ATOM 829 N N . CYS A 1 102 ? 0.124 -10.253 -1.599 1.00 94.19 102 CYS A N 1
ATOM 830 C CA . CYS A 1 102 ? -0.131 -8.808 -1.693 1.00 94.19 102 CYS A CA 1
ATOM 831 C C . CYS A 1 102 ? -0.776 -8.183 -0.452 1.00 94.19 102 CYS A C 1
ATOM 833 O O . CYS A 1 102 ? -0.984 -6.972 -0.444 1.00 94.19 102 CYS A O 1
ATOM 835 N N . ASN A 1 103 ? -1.107 -8.972 0.573 1.00 91.75 103 ASN A N 1
ATOM 836 C CA . ASN A 1 103 ? -1.785 -8.541 1.801 1.00 91.75 103 ASN A CA 1
ATOM 837 C C . ASN A 1 103 ? -3.158 -7.860 1.601 1.00 91.75 103 ASN A C 1
ATOM 839 O O . ASN A 1 103 ? -3.703 -7.282 2.538 1.00 91.75 103 ASN A O 1
ATOM 843 N N . GLU A 1 104 ? -3.742 -7.922 0.401 1.00 91.50 104 GLU A N 1
ATOM 844 C CA . GLU A 1 104 ? -5.143 -7.547 0.156 1.00 91.50 104 GLU A CA 1
ATOM 845 C C . GLU A 1 104 ? -6.083 -8.679 0.607 1.00 91.50 104 GLU A C 1
ATOM 847 O O . GLU A 1 104 ? -5.637 -9.797 0.847 1.00 91.50 104 GLU A O 1
ATOM 852 N N . ASP A 1 105 ? -7.393 -8.433 0.678 1.00 92.06 105 ASP A N 1
ATOM 853 C CA . ASP A 1 105 ? -8.377 -9.456 1.057 1.00 92.06 105 ASP A CA 1
ATOM 854 C C . ASP A 1 105 ? -8.244 -10.747 0.236 1.00 92.06 105 ASP A C 1
ATOM 856 O O . ASP A 1 105 ? -8.380 -10.749 -0.998 1.00 92.06 105 ASP A O 1
ATOM 860 N N . ALA A 1 106 ? -8.094 -11.876 0.928 1.00 92.88 106 ALA A N 1
ATOM 861 C CA . ALA A 1 106 ? -8.186 -13.172 0.279 1.00 92.88 106 ALA A CA 1
ATOM 862 C C . ALA A 1 106 ? -9.631 -13.482 -0.132 1.00 92.88 106 ALA A C 1
ATOM 864 O O . ALA A 1 106 ? -10.592 -13.174 0.578 1.00 92.88 106 ALA A O 1
ATOM 865 N N . LYS A 1 107 ? -9.787 -14.112 -1.298 1.00 93.44 107 LYS A N 1
ATOM 866 C CA . LYS A 1 107 ? -11.082 -14.599 -1.812 1.00 93.44 107 LYS A CA 1
ATOM 867 C C . LYS A 1 107 ? -11.061 -16.089 -2.123 1.00 93.44 107 LYS A C 1
ATOM 869 O O . LYS A 1 107 ? -12.121 -16.685 -2.305 1.00 93.44 107 LYS A O 1
ATOM 874 N N . VAL A 1 108 ? -9.875 -16.684 -2.222 1.00 93.12 108 VAL A N 1
ATOM 875 C CA . VAL A 1 108 ? -9.707 -18.090 -2.577 1.00 93.12 108 VAL A CA 1
ATOM 876 C C . VAL A 1 108 ? -8.654 -18.748 -1.693 1.00 93.12 108 VAL A C 1
ATOM 878 O O . VAL A 1 108 ? -7.673 -18.106 -1.319 1.00 93.12 108 VAL A O 1
ATOM 881 N N . ARG A 1 109 ? -8.858 -20.028 -1.386 1.00 92.88 109 ARG A N 1
ATOM 882 C CA . ARG A 1 109 ? -7.866 -20.914 -0.772 1.00 92.88 109 ARG A CA 1
ATOM 883 C C . ARG A 1 109 ? -7.367 -21.892 -1.828 1.00 92.88 109 ARG A C 1
ATOM 885 O O . ARG A 1 109 ? -8.176 -22.586 -2.443 1.00 92.88 109 ARG A O 1
ATOM 892 N N . CYS A 1 110 ? -6.060 -21.938 -2.059 1.00 92.94 110 CYS A N 1
ATOM 893 C CA . CYS A 1 110 ? -5.467 -22.897 -2.990 1.00 92.94 110 CYS A CA 1
ATOM 894 C C . CYS A 1 110 ? -5.551 -24.318 -2.413 1.00 92.94 110 CYS A C 1
ATOM 896 O O . CYS A 1 110 ? -5.183 -24.522 -1.261 1.00 92.94 110 CYS A O 1
ATOM 898 N N . ARG A 1 111 ? -5.984 -25.309 -3.203 1.00 91.00 111 ARG A N 1
ATOM 899 C CA . ARG A 1 111 ? -6.039 -26.715 -2.754 1.00 91.00 111 ARG A CA 1
ATOM 900 C C . ARG A 1 111 ? -4.677 -27.404 -2.696 1.00 91.00 111 ARG A C 1
ATOM 902 O O . ARG A 1 111 ? -4.528 -28.365 -1.950 1.00 91.00 111 ARG A O 1
ATOM 909 N N . GLY A 1 112 ? -3.705 -26.932 -3.477 1.00 89.69 112 GLY A N 1
ATOM 910 C CA . GLY A 1 112 ? -2.355 -27.501 -3.509 1.00 89.69 112 GLY A CA 1
ATOM 911 C C . GLY A 1 112 ? -1.540 -27.115 -2.275 1.00 89.69 112 GLY A C 1
ATOM 912 O O . GLY A 1 112 ? -1.020 -27.974 -1.568 1.00 89.69 112 GLY A O 1
ATOM 913 N N . CYS A 1 113 ? -1.474 -25.814 -1.979 1.00 90.50 113 CYS A N 1
ATOM 914 C CA . CYS A 1 113 ? -0.630 -25.274 -0.911 1.00 90.50 113 CYS A CA 1
ATOM 915 C C . CYS A 1 113 ? -1.397 -24.810 0.343 1.00 90.50 113 CYS A C 1
ATOM 917 O O . CYS A 1 113 ? -0.770 -24.388 1.307 1.00 90.50 113 CYS A O 1
ATOM 919 N N . ASN A 1 114 ? -2.734 -24.892 0.355 1.00 89.44 114 ASN A N 1
ATOM 920 C CA . ASN A 1 114 ? -3.624 -24.460 1.448 1.00 89.44 114 ASN A CA 1
ATOM 921 C C . ASN A 1 114 ? -3.525 -22.979 1.859 1.00 89.44 114 ASN A C 1
ATOM 923 O O . ASN A 1 114 ? -4.173 -22.580 2.823 1.00 89.44 114 ASN A O 1
ATOM 927 N N . TYR A 1 115 ? -2.794 -22.148 1.112 1.00 91.38 115 TYR A N 1
ATOM 928 C CA . TYR A 1 115 ? -2.681 -20.714 1.377 1.00 91.38 115 TYR A CA 1
ATOM 929 C C . TYR A 1 115 ? -3.827 -19.897 0.771 1.00 91.38 115 TYR A C 1
ATOM 931 O O . TYR A 1 115 ? -4.513 -20.313 -0.174 1.00 91.38 115 TYR A O 1
ATOM 939 N N . LEU A 1 116 ? -4.011 -18.703 1.333 1.00 93.25 116 LEU A N 1
ATOM 940 C CA . LEU A 1 116 ? -5.032 -17.741 0.951 1.00 93.25 116 LEU A CA 1
ATOM 941 C C . LEU A 1 116 ? -4.496 -16.725 -0.059 1.00 93.25 116 LEU A C 1
ATOM 943 O O . LEU A 1 116 ? -3.414 -16.161 0.098 1.00 93.25 116 LEU A O 1
ATOM 947 N N . PHE A 1 117 ? -5.288 -16.460 -1.097 1.00 93.88 117 PHE A N 1
ATOM 948 C CA . PHE A 1 117 ? -4.920 -15.545 -2.173 1.00 93.88 117 PHE A CA 1
ATOM 949 C C . PHE A 1 117 ? -6.095 -14.671 -2.614 1.00 93.88 117 PHE A C 1
ATOM 951 O O . PHE A 1 117 ? -7.275 -15.021 -2.484 1.00 93.88 117 PHE A O 1
ATOM 958 N N . CYS A 1 118 ? -5.776 -13.525 -3.213 1.00 94.75 118 CYS A N 1
ATOM 959 C CA . CYS A 1 118 ? -6.708 -12.837 -4.095 1.00 94.75 118 CYS A CA 1
ATOM 960 C C . CYS A 1 118 ? -6.718 -13.529 -5.473 1.00 94.75 118 CYS A C 1
ATOM 962 O O . CYS A 1 118 ? -5.769 -14.216 -5.850 1.00 94.75 118 CYS A O 1
ATOM 964 N N . ILE A 1 119 ? -7.781 -13.334 -6.257 1.00 92.00 119 ILE A N 1
ATOM 965 C CA . ILE A 1 119 ? -7.960 -14.022 -7.553 1.00 92.00 119 ILE A CA 1
ATOM 966 C C . ILE A 1 119 ? -6.791 -13.743 -8.514 1.00 92.00 119 ILE A C 1
ATOM 968 O O . ILE A 1 119 ? -6.372 -14.622 -9.263 1.00 92.00 119 ILE A O 1
ATOM 972 N N . ARG A 1 120 ? -6.245 -12.522 -8.486 1.00 94.44 120 ARG A N 1
ATOM 973 C CA . ARG A 1 120 ? -5.106 -12.133 -9.327 1.00 94.44 120 ARG A CA 1
ATOM 974 C C . ARG A 1 120 ? -3.851 -12.923 -8.955 1.00 94.44 120 ARG A C 1
ATOM 976 O O . ARG A 1 120 ? -3.267 -13.554 -9.826 1.00 94.44 120 ARG A O 1
ATOM 983 N N . CYS A 1 121 ? -3.492 -12.924 -7.673 1.00 94.69 121 CYS A N 1
ATOM 984 C CA . CYS A 1 121 ? -2.310 -13.618 -7.169 1.00 94.69 121 CYS A CA 1
ATOM 985 C C . CYS A 1 121 ? -2.423 -15.141 -7.312 1.00 94.69 121 CYS A C 1
ATOM 987 O O . CYS A 1 121 ? -1.430 -15.785 -7.622 1.00 94.69 121 CYS A O 1
ATOM 989 N N . PHE A 1 122 ? -3.625 -15.717 -7.187 1.00 93.62 122 PHE A N 1
ATOM 990 C CA . PHE A 1 122 ? -3.833 -17.143 -7.453 1.00 93.62 122 PHE A CA 1
ATOM 991 C C . PHE A 1 122 ? -3.510 -17.521 -8.908 1.00 93.62 122 PHE A C 1
ATOM 993 O O . PHE A 1 122 ? -2.830 -18.511 -9.153 1.00 93.62 122 PHE A O 1
ATOM 1000 N N . ASN A 1 123 ? -3.953 -16.720 -9.884 1.00 91.75 123 ASN A N 1
ATOM 1001 C CA . ASN A 1 123 ? -3.683 -16.9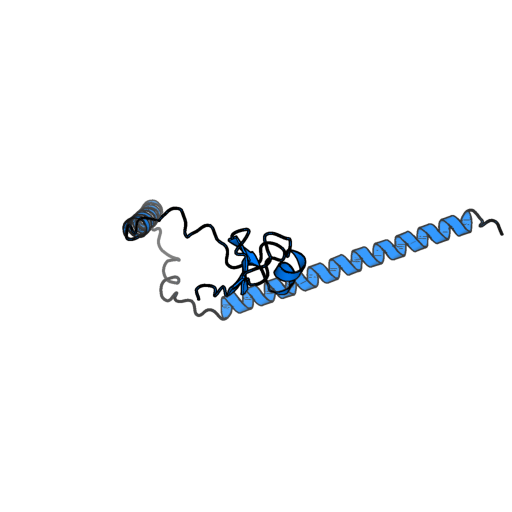98 -11.300 1.00 91.75 123 ASN A CA 1
ATOM 1002 C C . ASN A 1 123 ? -2.195 -16.898 -11.662 1.00 91.75 123 ASN A C 1
ATOM 1004 O O . ASN A 1 123 ? -1.756 -17.574 -12.586 1.00 91.75 123 ASN A O 1
ATOM 1008 N N . GLU A 1 124 ? -1.445 -16.051 -10.960 1.00 92.50 124 GLU A N 1
ATOM 1009 C CA . GLU A 1 124 ? 0.005 -15.916 -11.125 1.00 92.50 124 GLU A CA 1
ATOM 1010 C C . GLU A 1 124 ? 0.775 -17.035 -10.405 1.00 92.50 124 GLU A C 1
ATOM 1012 O O . GLU A 1 124 ? 1.807 -17.482 -10.892 1.00 92.50 124 GLU A O 1
ATOM 1017 N N . HIS A 1 125 ? 0.242 -17.523 -9.281 1.00 87.19 125 HIS A N 1
ATOM 1018 C CA . HIS A 1 125 ? 0.793 -18.637 -8.506 1.00 87.19 125 HIS A CA 1
ATOM 1019 C C . HIS A 1 125 ? 0.547 -20.019 -9.143 1.00 87.19 125 HIS A C 1
ATOM 1021 O O . HIS A 1 125 ? 1.252 -20.970 -8.820 1.00 87.19 125 HIS A O 1
ATOM 1027 N N . LYS A 1 126 ? -0.441 -20.142 -10.034 1.00 83.31 126 LYS A N 1
ATOM 1028 C CA . LYS A 1 126 ? -0.883 -21.405 -10.637 1.00 83.31 126 LYS A CA 1
ATOM 1029 C C . LYS A 1 126 ? 0.268 -22.205 -11.279 1.00 83.31 126 LYS A C 1
ATOM 1031 O O . LYS A 1 126 ? 0.820 -21.793 -12.298 1.00 83.31 126 LYS A O 1
ATOM 1036 N N . ASP A 1 127 ? 0.559 -23.380 -10.726 1.00 85.00 127 ASP A N 1
ATOM 1037 C CA . ASP A 1 127 ? 1.515 -24.376 -11.235 1.00 85.00 127 ASP A CA 1
ATOM 1038 C C . ASP A 1 127 ? 0.839 -25.755 -11.411 1.00 85.00 127 ASP A C 1
ATOM 1040 O O . ASP A 1 127 ? -0.383 -25.849 -11.328 1.00 85.00 127 ASP A O 1
ATOM 1044 N N . GLU A 1 128 ? 1.585 -26.827 -11.717 1.00 79.88 128 GLU A N 1
ATOM 1045 C CA . GLU A 1 128 ? 1.003 -28.164 -11.958 1.00 79.88 128 GLU A CA 1
ATOM 1046 C C . GLU A 1 128 ? 0.163 -28.684 -10.769 1.00 79.88 128 GLU A C 1
ATOM 1048 O O . GLU A 1 128 ? -0.883 -29.301 -10.999 1.00 79.88 128 GLU A O 1
ATOM 1053 N N . ASP A 1 129 ? 0.537 -28.336 -9.533 1.00 81.81 129 ASP A N 1
ATOM 1054 C CA . ASP A 1 129 ? -0.105 -28.799 -8.294 1.00 81.81 129 ASP A CA 1
ATOM 1055 C C . ASP A 1 129 ? -1.094 -27.769 -7.694 1.00 81.81 129 ASP A C 1
ATOM 1057 O O . ASP A 1 129 ? -1.998 -28.125 -6.935 1.00 81.81 129 ASP A O 1
ATOM 1061 N N . CYS A 1 130 ? -0.996 -26.491 -8.072 1.00 87.19 130 CYS A N 1
ATOM 1062 C CA . CYS A 1 130 ? -1.797 -25.373 -7.558 1.00 87.19 130 CYS A CA 1
ATOM 1063 C C . CYS A 1 130 ? -2.815 -24.860 -8.592 1.00 87.19 130 CYS A C 1
ATOM 1065 O O . CYS A 1 130 ? -2.967 -23.658 -8.812 1.00 87.19 130 CYS A O 1
ATOM 1067 N N . ASN A 1 131 ? -3.536 -25.781 -9.237 1.00 87.06 131 ASN A N 1
ATOM 1068 C CA . ASN A 1 131 ? -4.503 -25.471 -10.298 1.00 87.06 131 ASN A CA 1
ATOM 1069 C C . ASN A 1 131 ? -5.953 -25.294 -9.827 1.00 87.06 131 ASN A C 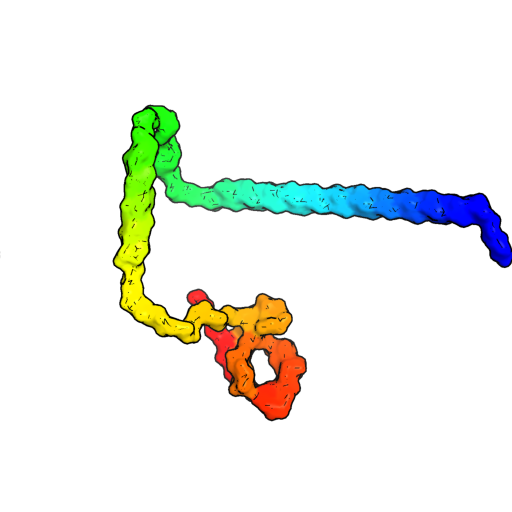1
ATOM 1071 O O . ASN A 1 131 ? -6.766 -24.714 -10.554 1.00 87.06 131 ASN A O 1
ATOM 1075 N N . GLU A 1 132 ? -6.279 -25.786 -8.633 1.00 89.25 132 GLU A N 1
ATOM 1076 C CA . GLU A 1 132 ? -7.626 -25.765 -8.063 1.00 89.25 132 GLU A CA 1
ATOM 1077 C C . GLU A 1 132 ? -7.697 -24.891 -6.809 1.00 89.25 132 GLU A C 1
ATOM 1079 O O . GLU A 1 132 ? -6.755 -24.825 -6.015 1.00 89.25 132 GLU A O 1
ATOM 1084 N N . TYR A 1 133 ? -8.847 -24.250 -6.604 1.00 91.56 133 TYR A N 1
ATOM 1085 C CA . TYR A 1 133 ? -9.104 -23.422 -5.433 1.00 91.56 133 TYR A CA 1
ATOM 1086 C C . TYR A 1 133 ? -10.524 -23.597 -4.898 1.00 91.56 133 TYR A C 1
ATOM 1088 O O . TYR A 1 133 ? -11.447 -23.973 -5.623 1.00 91.56 133 TYR A O 1
ATOM 1096 N N . GLU A 1 134 ? -10.698 -23.255 -3.626 1.00 91.94 134 GLU A N 1
ATOM 1097 C CA . GLU A 1 134 ? -11.992 -23.122 -2.962 1.00 91.94 134 GLU A CA 1
ATOM 1098 C C . GLU A 1 134 ? -12.276 -21.652 -2.661 1.00 91.94 134 GLU A C 1
ATOM 1100 O O . GLU A 1 134 ? -11.359 -20.862 -2.434 1.00 91.94 134 GLU A O 1
ATOM 1105 N N . ILE A 1 135 ? -13.549 -21.257 -2.682 1.00 92.19 135 ILE A N 1
ATOM 1106 C CA . ILE A 1 135 ? -13.938 -19.886 -2.341 1.00 92.19 135 ILE A CA 1
ATOM 1107 C C . ILE A 1 135 ? -13.789 -19.710 -0.831 1.00 92.19 135 ILE A C 1
ATOM 1109 O O . ILE A 1 135 ? -14.419 -20.425 -0.054 1.00 92.19 135 ILE A O 1
ATOM 1113 N N . TYR A 1 136 ? -12.992 -18.725 -0.431 1.00 88.94 136 TYR A N 1
ATOM 1114 C CA . TYR A 1 136 ? -12.793 -18.365 0.964 1.00 88.94 136 TYR A CA 1
ATOM 1115 C C . TYR A 1 136 ? -13.628 -17.133 1.314 1.00 88.94 136 TYR A C 1
ATOM 1117 O O . TYR A 1 136 ? -13.570 -16.110 0.628 1.00 88.94 136 TYR A O 1
ATOM 1125 N N . ASN A 1 137 ? -14.392 -17.230 2.402 1.00 84.50 137 ASN A N 1
ATOM 1126 C CA . ASN A 1 137 ? -15.120 -16.111 2.984 1.00 84.50 137 ASN A CA 1
ATOM 1127 C C . ASN A 1 137 ? -14.547 -15.838 4.371 1.00 84.50 137 ASN A C 1
ATOM 1129 O O . ASN A 1 137 ? -14.683 -16.675 5.262 1.00 84.50 137 ASN A O 1
ATOM 1133 N N . ALA A 1 138 ? -13.927 -14.671 4.542 1.00 78.31 138 ALA A N 1
ATOM 1134 C CA . ALA A 1 138 ? -13.419 -14.252 5.838 1.00 78.31 138 ALA A CA 1
ATOM 1135 C C . ALA A 1 138 ? -14.572 -14.155 6.862 1.00 78.31 138 ALA A C 1
ATOM 1137 O O . ALA A 1 138 ? -15.654 -13.661 6.510 1.00 78.31 138 ALA A O 1
ATOM 1138 N N . PRO A 1 139 ? -14.359 -14.604 8.111 1.00 74.88 139 PRO A N 1
ATOM 1139 C CA . PRO A 1 139 ? -15.271 -14.324 9.214 1.00 74.88 139 PRO A CA 1
ATOM 1140 C C . PRO A 1 139 ? -15.492 -12.809 9.339 1.00 74.88 139 PRO A C 1
ATOM 1142 O O . PRO A 1 139 ? -14.545 -12.035 9.202 1.00 74.88 139 PRO A O 1
ATOM 1145 N N . LYS A 1 140 ? -16.748 -12.396 9.537 1.00 61.06 140 LYS A N 1
ATOM 1146 C CA . LYS A 1 140 ? -17.124 -10.988 9.738 1.00 61.06 140 LYS A CA 1
ATOM 1147 C C . LYS A 1 140 ? -16.979 -10.570 11.189 1.00 61.06 140 LYS A C 1
ATOM 1149 O O . LYS A 1 140 ? -17.312 -11.412 12.051 1.00 61.06 140 LYS A O 1
#